Protein AF-A0A834UHL3-F1 (afdb_monomer_lite)

Foldseek 3Di:
DDDFQDKWKKKWFWADQAALVVCCVVVVVLVVVCVVVVWDWDKDRDDGGMIMIIGRTCVCVVVSLVVQLADLGTQWMATPNDIGGHNVVDDPDDDDDDDDDDDDDDDDDDDDDDDDDDDDDDDDDDDD

pLDDT: mean 73.89, std 22.66, range [31.98, 94.38]

Structure (mmCIF, N/CA/C/O backbone):
data_AF-A0A834UHL3-F1
#
_entry.id   AF-A0A834UHL3-F1
#
loop_
_atom_site.group_PDB
_atom_site.id
_atom_site.type_symbol
_atom_site.label_atom_id
_atom_site.label_alt_id
_atom_site.label_comp_id
_atom_site.label_asym_id
_atom_site.label_entity_id
_atom_site.label_seq_id
_atom_site.pdbx_PDB_ins_code
_atom_site.Cartn_x
_atom_site.Cartn_y
_atom_site.Cartn_z
_atom_site.occupancy
_atom_site.B_iso_or_equiv
_atom_site.auth_seq_id
_atom_site.auth_comp_id
_atom_site.auth_asym_id
_atom_site.auth_atom_id
_atom_site.pdbx_PDB_model_num
ATOM 1 N N . MET A 1 1 ? 0.007 -8.763 -15.999 1.00 50.47 1 MET A N 1
ATOM 2 C CA . MET A 1 1 ? 1.460 -8.637 -16.251 1.00 50.47 1 MET A CA 1
ATOM 3 C C . MET A 1 1 ? 1.698 -7.179 -16.603 1.00 50.47 1 MET A C 1
ATOM 5 O O . MET A 1 1 ? 1.318 -6.754 -17.690 1.00 50.47 1 MET A O 1
ATOM 9 N N . THR A 1 2 ? 2.172 -6.386 -15.646 1.00 56.31 2 THR A N 1
ATOM 10 C CA . THR A 1 2 ? 2.300 -4.931 -15.806 1.00 56.31 2 THR A CA 1
ATOM 11 C C . THR A 1 2 ? 3.573 -4.611 -16.583 1.00 56.31 2 THR A C 1
ATOM 13 O O . THR A 1 2 ? 4.588 -5.292 -16.441 1.00 56.31 2 THR A O 1
ATOM 16 N N . LYS A 1 3 ? 3.518 -3.613 -17.470 1.00 59.22 3 LYS A N 1
ATOM 17 C CA . LYS A 1 3 ? 4.676 -3.223 -18.288 1.00 59.22 3 LYS A CA 1
ATOM 18 C C . LYS A 1 3 ? 5.711 -2.524 -17.398 1.00 59.22 3 LYS A C 1
ATOM 20 O O . LYS A 1 3 ? 5.356 -1.591 -16.684 1.00 59.22 3 LYS A O 1
ATOM 25 N N . LYS A 1 4 ? 6.970 -2.964 -17.478 1.00 64.94 4 LYS A N 1
ATOM 26 C CA . LYS A 1 4 ? 8.115 -2.384 -16.759 1.00 64.94 4 LYS A CA 1
ATOM 27 C C . LYS A 1 4 ? 8.183 -0.867 -16.978 1.00 64.94 4 LYS A C 1
ATOM 29 O O . LYS A 1 4 ? 8.067 -0.412 -18.116 1.00 64.94 4 LYS A O 1
ATOM 34 N N . GLY A 1 5 ? 8.338 -0.103 -15.899 1.00 68.06 5 GLY A N 1
ATOM 35 C CA . GLY A 1 5 ? 8.435 1.363 -15.924 1.00 68.06 5 GLY A CA 1
ATOM 36 C C . GLY A 1 5 ? 7.102 2.109 -16.047 1.00 68.06 5 GLY A C 1
ATOM 37 O O . GLY A 1 5 ? 7.104 3.331 -16.185 1.00 68.06 5 GLY A O 1
ATOM 38 N N . LYS A 1 6 ? 5.963 1.406 -16.006 1.00 80.88 6 LYS A N 1
ATOM 39 C CA . LYS A 1 6 ? 4.666 2.056 -15.810 1.00 80.88 6 LYS A CA 1
ATOM 40 C C . LYS A 1 6 ? 4.382 2.198 -14.328 1.00 80.88 6 LYS A C 1
ATOM 42 O O . LYS A 1 6 ? 4.474 1.218 -13.587 1.00 80.88 6 LYS A O 1
ATOM 47 N N . THR A 1 7 ? 3.967 3.398 -13.944 1.00 85.88 7 THR A N 1
ATOM 48 C CA . THR A 1 7 ? 3.421 3.636 -12.619 1.00 85.88 7 THR A CA 1
ATOM 49 C C . THR A 1 7 ? 2.160 2.805 -12.426 1.00 85.88 7 THR A C 1
ATOM 51 O O . THR A 1 7 ? 1.319 2.708 -13.323 1.00 85.88 7 THR A O 1
ATOM 54 N N . LEU A 1 8 ? 2.043 2.180 -11.260 1.00 89.75 8 LEU A N 1
ATOM 55 C CA . LEU A 1 8 ? 0.879 1.388 -10.893 1.00 89.75 8 LEU A CA 1
ATOM 56 C C . LEU A 1 8 ? 0.357 1.865 -9.541 1.00 89.75 8 LEU A C 1
ATOM 58 O O . LEU A 1 8 ? 1.121 2.051 -8.597 1.00 89.75 8 LEU A O 1
ATOM 62 N N . ILE A 1 9 ? -0.951 2.092 -9.478 1.00 92.00 9 ILE A N 1
ATOM 63 C CA . ILE A 1 9 ? -1.632 2.591 -8.286 1.00 92.00 9 ILE A CA 1
ATOM 64 C C . ILE A 1 9 ? -2.285 1.409 -7.576 1.00 92.00 9 ILE A C 1
ATOM 66 O O . ILE A 1 9 ? -3.049 0.655 -8.184 1.00 92.00 9 ILE A O 1
ATOM 70 N N . MET A 1 10 ? -1.988 1.267 -6.289 1.00 92.44 10 MET A N 1
ATOM 71 C CA . MET A 1 10 ? -2.568 0.267 -5.404 1.00 92.44 10 MET A CA 1
ATOM 72 C C . MET A 1 10 ? -3.325 0.955 -4.279 1.00 92.44 10 MET A C 1
ATOM 74 O O . MET A 1 10 ? -2.787 1.842 -3.620 1.00 92.44 10 MET A O 1
ATOM 78 N N . PHE A 1 11 ? -4.554 0.522 -4.034 1.00 93.81 11 PHE A N 1
ATOM 79 C CA . PHE A 1 11 ? -5.337 0.963 -2.885 1.00 93.81 11 PHE A CA 1
ATOM 80 C C . PHE A 1 11 ? -5.208 -0.084 -1.790 1.00 93.81 11 PHE A C 1
ATOM 82 O O . PHE A 1 11 ? -5.334 -1.274 -2.063 1.00 93.81 11 PHE A O 1
ATOM 89 N N . VAL A 1 12 ? -4.937 0.343 -0.567 1.00 93.31 12 VAL A N 1
ATOM 90 C CA . VAL A 1 12 ? -4.724 -0.536 0.578 1.00 93.31 12 VAL A CA 1
ATOM 91 C C . VAL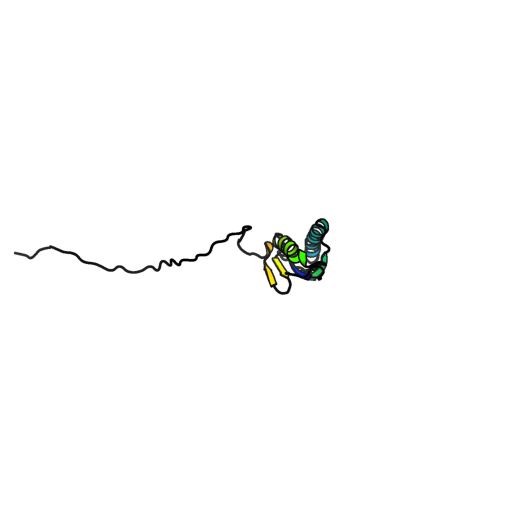 A 1 12 ? -5.650 -0.104 1.698 1.00 93.31 12 VAL A C 1
ATOM 93 O O . VAL A 1 12 ? -5.685 1.073 2.065 1.00 93.31 12 VAL A O 1
ATOM 96 N N . THR A 1 13 ? -6.364 -1.075 2.247 1.00 93.12 13 THR A N 1
ATOM 97 C CA . THR A 1 13 ? -7.247 -0.895 3.394 1.00 93.12 13 THR A CA 1
ATOM 98 C C . THR A 1 13 ? -6.587 -1.524 4.620 1.00 93.12 13 THR A C 1
ATOM 100 O O . THR A 1 13 ? -6.126 -2.670 4.577 1.00 93.12 13 THR A O 1
ATOM 103 N N . VAL A 1 14 ? -6.508 -0.777 5.719 1.00 92.44 14 VAL A N 1
ATOM 104 C CA . VAL A 1 14 ? -5.930 -1.223 6.991 1.00 92.44 14 VAL A CA 1
ATOM 105 C C . VAL A 1 14 ? -7.045 -1.760 7.886 1.00 92.44 14 VAL A C 1
ATOM 107 O O . VAL A 1 14 ? -8.068 -1.118 8.097 1.00 92.44 14 VAL A O 1
ATOM 110 N N . SER A 1 15 ? -6.859 -2.960 8.426 1.00 89.81 15 SER A N 1
ATOM 111 C CA . SER A 1 15 ? -7.833 -3.609 9.303 1.00 89.81 15 SER A CA 1
ATOM 112 C C . SER A 1 15 ? -7.751 -3.098 10.743 1.00 89.81 15 SER A C 1
ATOM 114 O O . SER A 1 15 ? -6.688 -2.685 11.218 1.00 89.81 15 SER A O 1
ATOM 116 N N . GLY A 1 16 ? -8.849 -3.264 11.485 1.00 83.06 16 GLY A N 1
ATOM 117 C CA . GLY A 1 16 ? -8.909 -2.977 12.922 1.00 83.06 16 GLY A CA 1
ATOM 118 C C . GLY A 1 16 ? -9.386 -1.569 13.266 1.00 83.06 16 GLY A C 1
ATOM 119 O O . GLY A 1 16 ? -9.093 -1.104 14.361 1.00 83.06 16 GLY A O 1
ATOM 120 N N . SER A 1 17 ? -10.093 -0.908 12.344 1.00 83.06 17 SER A N 1
ATOM 121 C CA . SER A 1 17 ? -10.647 0.443 12.521 1.00 83.06 17 SER A CA 1
ATOM 122 C C . SER A 1 17 ? -9.637 1.449 13.103 1.00 83.06 17 SER A C 1
ATOM 124 O O . SER A 1 17 ? -9.935 2.081 14.118 1.00 83.06 17 SER A O 1
ATOM 126 N N . PRO A 1 18 ? -8.429 1.564 12.516 1.00 86.38 18 PRO A N 1
ATOM 127 C CA . PRO A 1 18 ? -7.415 2.496 12.995 1.00 86.38 18 PRO A CA 1
ATOM 128 C C . PRO A 1 18 ? -7.860 3.952 12.821 1.00 86.38 18 PRO A C 1
ATOM 130 O O . PRO A 1 18 ? -8.679 4.290 11.963 1.00 86.38 18 PRO A O 1
ATOM 133 N N . THR A 1 19 ? -7.268 4.833 13.619 1.00 91.19 19 THR A N 1
ATOM 134 C CA . THR A 1 19 ? -7.316 6.277 13.370 1.00 91.19 19 THR A CA 1
ATOM 135 C C . THR A 1 19 ? -6.416 6.665 12.192 1.00 91.19 19 THR A C 1
ATOM 137 O O . THR A 1 19 ? -5.502 5.928 11.825 1.00 91.19 19 THR A O 1
ATOM 140 N N . GLU A 1 20 ? -6.623 7.856 11.618 1.00 89.31 20 GLU A N 1
ATOM 141 C CA . GLU A 1 20 ? -5.789 8.375 10.518 1.00 89.31 20 GLU A CA 1
ATOM 142 C C . GLU A 1 20 ? -4.292 8.351 10.863 1.00 89.31 20 GLU A C 1
ATOM 144 O O . GLU A 1 20 ? -3.468 7.931 10.051 1.00 89.31 20 GLU A O 1
ATOM 149 N N . LYS A 1 21 ? -3.959 8.704 12.109 1.00 90.12 21 LYS A N 1
ATOM 150 C CA . LYS A 1 21 ? -2.590 8.685 12.622 1.00 90.12 21 LYS A CA 1
ATOM 151 C C . LYS A 1 21 ? -2.013 7.269 12.685 1.00 90.12 21 LYS A C 1
ATOM 153 O O . LYS A 1 21 ? -0.896 7.046 12.235 1.00 90.12 21 LYS A O 1
ATOM 158 N N . GLU A 1 22 ? -2.774 6.299 13.187 1.00 90.12 22 GLU A N 1
ATOM 159 C CA . GLU A 1 22 ? -2.325 4.902 13.224 1.00 90.12 22 GLU A CA 1
ATOM 160 C C . GLU A 1 22 ? -2.148 4.327 11.818 1.00 90.12 22 GLU A C 1
ATOM 162 O O . GLU A 1 22 ? -1.178 3.618 11.555 1.00 90.12 22 GLU A O 1
ATOM 167 N N . THR A 1 23 ? -3.056 4.646 10.894 1.00 91.31 23 THR A N 1
ATOM 168 C CA . THR A 1 23 ? -2.914 4.263 9.486 1.00 91.31 23 THR A CA 1
ATOM 169 C C . THR A 1 23 ? -1.666 4.880 8.883 1.00 91.31 23 THR A C 1
ATOM 171 O O . THR A 1 23 ? -0.939 4.191 8.167 1.00 91.31 23 THR A O 1
ATOM 174 N N . GLU A 1 24 ? -1.366 6.143 9.184 1.00 91.38 24 GLU A N 1
ATOM 175 C CA . GLU A 1 24 ? -0.132 6.785 8.750 1.00 91.38 24 GLU A CA 1
ATOM 176 C C . GLU A 1 24 ? 1.103 6.050 9.275 1.00 91.38 24 GLU A C 1
ATOM 178 O O . GLU A 1 24 ? 1.981 5.718 8.482 1.00 91.38 24 GLU A O 1
ATOM 183 N N . GLU A 1 25 ? 1.146 5.723 10.567 1.00 92.19 25 GLU A N 1
ATOM 184 C CA . GLU A 1 25 ? 2.262 4.999 11.182 1.00 92.19 25 GLU A CA 1
ATOM 185 C C . GLU A 1 25 ? 2.432 3.596 10.578 1.00 92.19 25 GLU A C 1
ATOM 187 O O . GLU A 1 25 ? 3.526 3.237 10.138 1.00 92.19 25 GLU A O 1
ATOM 192 N N . ILE A 1 26 ? 1.349 2.821 10.460 1.00 92.06 26 ILE A N 1
ATOM 193 C CA . ILE A 1 26 ? 1.369 1.467 9.882 1.00 92.06 26 ILE A CA 1
ATOM 194 C C . ILE A 1 26 ? 1.844 1.507 8.426 1.00 92.06 26 ILE A C 1
ATOM 196 O O . ILE A 1 26 ? 2.733 0.756 8.020 1.00 92.06 26 ILE A O 1
ATOM 200 N N . THR A 1 27 ? 1.265 2.396 7.623 1.00 92.56 27 THR A N 1
ATOM 201 C CA . THR A 1 27 ? 1.587 2.482 6.194 1.00 92.56 27 THR A CA 1
ATOM 202 C C . THR A 1 27 ? 2.966 3.100 5.951 1.00 92.56 27 THR A C 1
ATOM 204 O O . THR A 1 27 ? 3.613 2.755 4.962 1.00 92.56 27 THR A O 1
ATOM 207 N N . SER A 1 28 ? 3.456 3.945 6.863 1.00 93.69 28 SER A N 1
ATOM 208 C CA . SER A 1 28 ? 4.834 4.449 6.881 1.00 93.69 28 SER A CA 1
ATOM 209 C C . SER A 1 28 ? 5.841 3.329 7.153 1.00 93.69 28 SER A C 1
ATOM 211 O O . SER A 1 28 ? 6.844 3.218 6.447 1.00 93.69 28 SER A O 1
ATOM 213 N N . LEU A 1 29 ? 5.548 2.417 8.088 1.00 92.69 29 LEU A N 1
ATOM 214 C CA . LEU A 1 29 ? 6.388 1.236 8.331 1.00 92.69 29 LEU A CA 1
ATOM 215 C C . LEU A 1 29 ? 6.478 0.335 7.092 1.00 92.69 29 LEU A C 1
ATOM 217 O O . LEU A 1 29 ? 7.563 -0.133 6.731 1.00 92.69 29 LEU A O 1
ATOM 221 N N . TRP A 1 30 ? 5.358 0.121 6.399 1.00 93.31 30 TRP A N 1
ATOM 222 C CA . TRP A 1 30 ? 5.349 -0.636 5.144 1.00 93.31 30 TRP A CA 1
ATOM 223 C C . TRP A 1 30 ? 6.146 0.072 4.053 1.00 93.31 30 TRP A C 1
ATOM 225 O O . TRP A 1 30 ? 6.961 -0.565 3.393 1.00 93.31 30 TRP A O 1
ATOM 235 N N . GLN A 1 31 ? 5.980 1.388 3.905 1.00 91.56 31 GLN A N 1
ATOM 236 C CA . GLN A 1 31 ? 6.776 2.191 2.980 1.00 91.56 31 GLN A CA 1
ATOM 237 C C . GLN A 1 31 ? 8.277 2.066 3.280 1.00 91.56 31 GLN A C 1
ATOM 239 O O . GLN A 1 31 ? 9.054 1.820 2.364 1.00 91.56 31 GLN A O 1
ATOM 244 N N . GLY A 1 32 ? 8.692 2.186 4.544 1.00 92.81 32 GLY A N 1
ATOM 245 C CA . GLY A 1 32 ? 10.093 2.037 4.948 1.00 92.81 32 GLY A CA 1
ATOM 246 C C . GLY A 1 32 ? 10.653 0.638 4.675 1.00 92.81 32 GLY A C 1
ATOM 247 O O . GLY A 1 32 ? 11.806 0.506 4.261 1.00 92.81 32 GLY A O 1
ATOM 248 N N . SER A 1 33 ? 9.825 -0.399 4.833 1.00 91.50 33 SER A N 1
ATOM 249 C CA . SER A 1 33 ? 10.180 -1.784 4.488 1.00 91.50 33 SER A CA 1
ATOM 250 C C . SER A 1 33 ? 10.369 -1.955 2.978 1.00 91.50 33 SER A C 1
ATOM 252 O O . SER A 1 33 ? 11.349 -2.551 2.535 1.00 91.50 33 SER A O 1
ATOM 254 N N . LEU A 1 34 ? 9.464 -1.380 2.182 1.00 91.44 34 LEU A N 1
ATOM 255 C CA . LEU A 1 34 ? 9.542 -1.390 0.721 1.00 91.44 34 LEU A CA 1
ATOM 256 C C . LEU A 1 34 ? 10.759 -0.602 0.219 1.00 91.44 34 LEU A C 1
ATOM 258 O O . LEU A 1 34 ? 11.478 -1.075 -0.659 1.00 91.44 34 LEU A O 1
ATOM 262 N N . PHE A 1 35 ? 11.051 0.541 0.836 1.00 89.81 35 PHE A N 1
ATOM 263 C CA . PHE A 1 35 ? 12.221 1.352 0.516 1.00 89.81 35 PHE A CA 1
ATOM 264 C C . PHE A 1 35 ? 13.533 0.629 0.851 1.00 89.81 35 PHE A C 1
ATOM 266 O O . PHE A 1 35 ? 14.470 0.660 0.057 1.00 89.81 35 PHE A O 1
ATOM 273 N N . ASN A 1 36 ? 13.585 -0.101 1.973 1.00 91.00 36 ASN A N 1
ATOM 274 C CA . ASN A 1 36 ? 14.728 -0.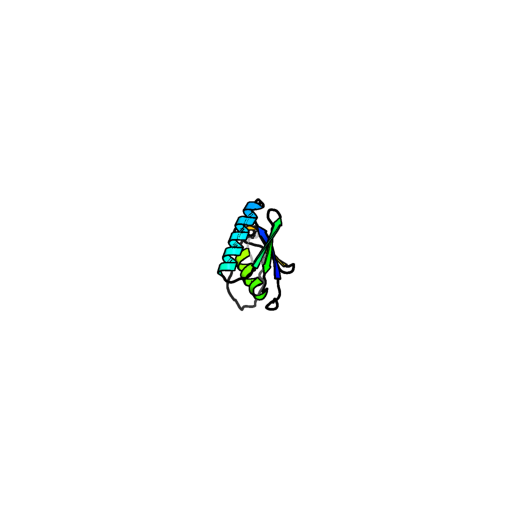959 2.318 1.00 91.00 36 ASN A CA 1
ATOM 275 C C . ASN A 1 36 ? 14.995 -2.041 1.263 1.00 91.00 36 ASN A C 1
ATOM 277 O O . ASN A 1 36 ? 16.144 -2.389 1.003 1.00 91.00 36 ASN A O 1
ATOM 281 N N . ALA A 1 37 ? 13.941 -2.550 0.628 1.00 89.62 37 ALA A N 1
ATOM 282 C CA . ALA A 1 37 ? 14.042 -3.508 -0.466 1.00 89.62 37 ALA A CA 1
ATOM 283 C C . ALA A 1 37 ? 14.366 -2.858 -1.831 1.00 89.62 37 ALA A C 1
ATOM 285 O O . ALA A 1 37 ? 14.341 -3.542 -2.851 1.00 89.62 37 ALA A O 1
ATOM 286 N N . ASN A 1 38 ? 14.716 -1.564 -1.861 1.00 88.31 38 ASN A N 1
ATOM 287 C CA . ASN A 1 38 ? 14.949 -0.752 -3.062 1.00 88.31 38 ASN A CA 1
ATOM 288 C C . ASN A 1 38 ? 13.708 -0.569 -3.955 1.00 88.31 38 ASN A C 1
ATOM 290 O O . ASN A 1 38 ? 13.837 -0.333 -5.159 1.00 88.31 38 ASN A O 1
ATOM 294 N N . TYR A 1 39 ? 12.503 -0.643 -3.383 1.00 89.56 39 TYR A N 1
ATOM 295 C CA . TYR A 1 39 ? 11.280 -0.291 -4.097 1.00 89.56 39 TYR A CA 1
ATOM 296 C C . TYR A 1 39 ? 10.954 1.193 -3.927 1.00 89.56 39 TYR A C 1
ATOM 298 O O . TYR A 1 39 ? 10.722 1.679 -2.819 1.00 89.56 39 TYR A O 1
ATOM 306 N N . ASP A 1 40 ? 10.888 1.903 -5.053 1.00 87.81 40 ASP A N 1
ATOM 307 C CA . ASP A 1 40 ? 10.461 3.302 -5.106 1.00 87.81 40 ASP A CA 1
ATOM 308 C C . ASP A 1 40 ? 8.926 3.372 -5.116 1.00 87.81 40 ASP A C 1
ATOM 310 O O . ASP A 1 40 ? 8.269 3.153 -6.145 1.00 87.81 40 ASP A O 1
ATOM 314 N N . VAL A 1 41 ? 8.354 3.622 -3.937 1.00 90.56 41 VAL A N 1
ATOM 315 C CA . VAL A 1 41 ? 6.909 3.731 -3.717 1.00 90.56 41 VAL A CA 1
ATOM 316 C C . VAL A 1 41 ? 6.563 5.073 -3.082 1.00 90.56 41 VAL A C 1
ATOM 318 O O . VAL A 1 41 ? 7.200 5.517 -2.128 1.00 90.56 41 VAL A O 1
ATOM 321 N N . GLN A 1 42 ? 5.520 5.715 -3.595 1.00 91.56 42 GLN A N 1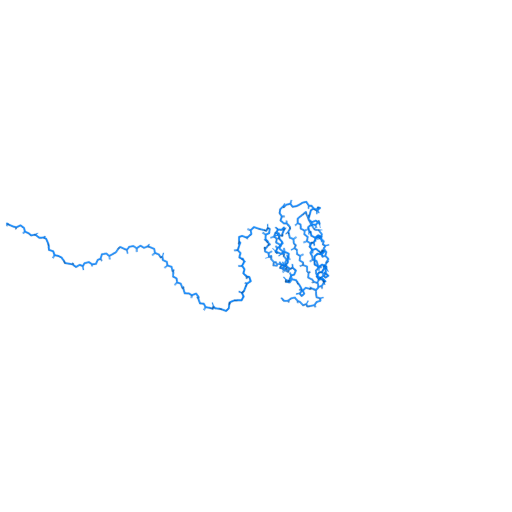
ATOM 322 C CA . GLN A 1 42 ? 4.934 6.918 -3.014 1.00 91.56 42 GLN A CA 1
ATOM 323 C C . GLN A 1 42 ? 3.639 6.556 -2.296 1.00 91.56 42 GLN A C 1
ATOM 325 O O . GLN A 1 42 ? 2.828 5.794 -2.815 1.00 91.56 42 GLN A O 1
ATOM 330 N N . ARG A 1 43 ? 3.439 7.102 -1.101 1.00 92.88 43 ARG A N 1
ATOM 331 C CA . ARG A 1 43 ? 2.298 6.802 -0.237 1.00 92.88 43 ARG A CA 1
ATOM 332 C C . ARG A 1 43 ? 1.422 8.040 -0.079 1.00 92.88 43 ARG A C 1
ATOM 334 O O . ARG A 1 43 ? 1.941 9.121 0.177 1.00 92.88 43 ARG A O 1
ATOM 341 N N . PHE A 1 44 ? 0.107 7.862 -0.160 1.00 93.81 44 PHE A N 1
ATOM 342 C CA . PHE A 1 44 ? -0.888 8.908 0.078 1.00 93.81 44 PHE A CA 1
ATOM 343 C C . PHE A 1 44 ? -1.989 8.378 0.993 1.00 93.81 44 PHE A C 1
ATOM 345 O O . PHE A 1 44 ? -2.584 7.344 0.704 1.00 93.81 44 PHE A O 1
ATOM 352 N N . ILE A 1 45 ? -2.280 9.074 2.087 1.00 92.19 45 ILE A N 1
ATOM 353 C CA . ILE A 1 45 ? -3.433 8.754 2.935 1.00 92.19 45 ILE A CA 1
ATOM 354 C C . ILE A 1 45 ? -4.676 9.395 2.318 1.00 92.19 45 ILE A C 1
ATOM 356 O O . ILE A 1 45 ? -4.653 10.571 1.967 1.00 92.19 45 ILE A O 1
ATOM 360 N N . VAL A 1 46 ? -5.741 8.611 2.142 1.00 91.50 46 VAL A N 1
ATOM 361 C CA . VAL A 1 46 ? -7.003 9.070 1.524 1.00 91.50 46 VAL A CA 1
ATOM 362 C C . VAL A 1 46 ? -8.223 8.874 2.422 1.00 91.50 46 VAL A C 1
ATOM 364 O O . VAL A 1 46 ? -9.332 9.242 2.045 1.00 91.50 46 VAL A O 1
ATOM 367 N N . GLY A 1 47 ? -8.033 8.295 3.605 1.00 89.94 47 GLY A N 1
ATOM 368 C CA . GLY A 1 47 ? -9.057 8.133 4.629 1.00 89.94 47 GLY A CA 1
ATOM 369 C C . GLY A 1 47 ? -8.458 7.573 5.914 1.00 89.94 47 GLY A C 1
ATOM 370 O O . GLY A 1 47 ? -7.275 7.238 5.957 1.00 89.94 47 GLY A O 1
ATOM 371 N N . SER A 1 48 ? -9.282 7.435 6.952 1.00 90.56 48 SER A N 1
ATOM 372 C CA . SER A 1 48 ? -8.827 6.995 8.277 1.00 90.56 48 SER A CA 1
ATOM 373 C C . SER A 1 48 ? -8.207 5.597 8.274 1.00 90.56 48 SER A C 1
ATOM 375 O O . SER A 1 48 ? -7.274 5.355 9.025 1.00 90.56 48 SER A O 1
ATOM 377 N N . ASP A 1 49 ? -8.676 4.705 7.404 1.00 93.06 49 ASP A N 1
ATOM 378 C CA . ASP A 1 49 ? -8.243 3.312 7.247 1.00 93.06 49 ASP A CA 1
ATOM 379 C C . ASP A 1 49 ? -7.728 3.004 5.828 1.00 93.06 49 ASP A C 1
ATOM 381 O O . ASP A 1 49 ? -7.477 1.846 5.492 1.00 93.06 49 ASP A O 1
ATOM 385 N N . ARG A 1 50 ? -7.578 4.022 4.969 1.00 92.00 50 ARG A N 1
ATOM 386 C CA . ARG A 1 50 ? -7.271 3.848 3.541 1.00 92.00 50 ARG A CA 1
ATOM 387 C C . ARG A 1 50 ? -6.032 4.617 3.118 1.00 92.00 50 ARG A C 1
ATOM 389 O O . ARG A 1 50 ? -5.920 5.826 3.324 1.00 92.00 50 ARG A O 1
ATOM 396 N N . ALA A 1 51 ? -5.153 3.919 2.411 1.00 94.06 51 ALA A N 1
ATOM 397 C CA . ALA A 1 51 ? -3.950 4.481 1.824 1.00 94.06 51 ALA A CA 1
ATOM 398 C C . ALA A 1 51 ? -3.787 4.052 0.365 1.00 94.06 51 ALA A C 1
ATOM 400 O O . ALA A 1 51 ? -4.217 2.980 -0.052 1.00 94.06 51 ALA A O 1
ATOM 401 N N . ILE A 1 52 ? -3.131 4.897 -0.416 1.00 94.38 52 ILE A N 1
ATOM 402 C CA . ILE A 1 52 ? -2.753 4.639 -1.797 1.00 94.38 52 ILE A CA 1
ATOM 403 C C . ILE A 1 52 ? -1.237 4.514 -1.860 1.00 94.38 52 ILE A C 1
ATOM 405 O O . ILE A 1 52 ? -0.517 5.402 -1.409 1.00 94.38 52 ILE A O 1
ATOM 409 N N . PHE A 1 53 ? -0.762 3.431 -2.464 1.00 93.62 53 PHE A N 1
ATOM 410 C CA . PHE A 1 53 ? 0.634 3.241 -2.829 1.00 93.62 53 PHE A CA 1
ATOM 411 C C . PHE A 1 53 ? 0.769 3.383 -4.342 1.00 93.62 53 PHE A C 1
ATOM 413 O O . PHE A 1 53 ? 0.209 2.606 -5.114 1.00 93.62 53 PHE A O 1
ATOM 420 N N . MET A 1 54 ? 1.512 4.391 -4.774 1.00 92.06 54 MET A N 1
ATOM 421 C CA . MET A 1 54 ? 1.895 4.595 -6.159 1.00 92.06 54 MET A CA 1
ATOM 422 C C . MET A 1 54 ? 3.296 4.028 -6.362 1.00 92.06 54 MET A C 1
ATOM 424 O O . MET A 1 54 ? 4.285 4.553 -5.859 1.00 92.06 54 MET A O 1
ATOM 428 N N . LEU A 1 55 ? 3.370 2.929 -7.097 1.00 90.50 55 LEU A N 1
ATOM 429 C CA . LEU A 1 55 ? 4.615 2.269 -7.449 1.00 90.50 55 LEU A CA 1
ATOM 430 C C . LEU A 1 55 ? 5.154 2.923 -8.714 1.00 90.50 55 LEU A C 1
ATOM 432 O O . LEU A 1 55 ? 4.397 3.100 -9.671 1.00 90.50 55 LEU A O 1
ATOM 436 N N . ARG A 1 56 ? 6.452 3.235 -8.758 1.00 87.44 56 ARG A N 1
ATOM 437 C CA . ARG A 1 56 ? 7.080 3.758 -9.981 1.00 87.44 56 ARG A CA 1
ATOM 438 C C . ARG A 1 56 ? 7.257 2.693 -11.059 1.00 87.44 56 ARG A C 1
ATOM 440 O O . ARG A 1 56 ? 7.128 2.988 -12.245 1.00 87.44 56 ARG A O 1
ATOM 447 N N . ASP A 1 57 ? 7.516 1.459 -10.637 1.00 87.50 57 ASP A N 1
ATOM 448 C CA . ASP A 1 57 ? 7.587 0.300 -11.515 1.00 87.50 57 ASP A CA 1
ATOM 449 C C . ASP A 1 57 ? 6.566 -0.759 -11.091 1.00 87.50 57 ASP A C 1
ATOM 451 O O . ASP A 1 57 ? 6.736 -1.469 -10.100 1.00 87.50 57 ASP A O 1
ATOM 455 N N . GLY A 1 58 ? 5.491 -0.881 -11.869 1.00 85.25 58 GLY A N 1
ATOM 456 C CA . GLY A 1 58 ? 4.456 -1.884 -11.651 1.00 85.25 58 GLY A CA 1
ATOM 457 C C . GLY A 1 58 ? 4.907 -3.328 -11.895 1.00 85.25 58 GLY A C 1
ATOM 458 O O . GLY A 1 58 ? 4.119 -4.240 -11.650 1.00 85.25 58 GLY A O 1
ATOM 459 N N . SER A 1 59 ? 6.142 -3.571 -12.354 1.00 87.00 59 SER A N 1
ATOM 460 C CA . SER A 1 59 ? 6.705 -4.926 -12.441 1.00 87.00 59 SER A CA 1
ATOM 461 C C . SER A 1 59 ? 6.721 -5.630 -11.073 1.00 87.00 59 SER A C 1
ATOM 463 O O . SER A 1 59 ? 6.374 -6.808 -10.989 1.00 87.00 59 SER A O 1
ATOM 465 N N . TYR A 1 60 ? 6.982 -4.868 -10.008 1.00 87.62 60 TYR A N 1
ATOM 466 C CA . TYR A 1 60 ? 7.023 -5.324 -8.616 1.00 87.62 60 TYR A CA 1
ATOM 467 C C . TYR A 1 60 ? 5.654 -5.323 -7.927 1.00 87.62 60 TYR A C 1
ATOM 469 O O . TYR A 1 60 ? 5.544 -5.687 -6.758 1.00 87.62 60 TYR A O 1
ATOM 477 N N . ALA A 1 61 ? 4.581 -4.935 -8.628 1.00 88.50 61 ALA A N 1
ATOM 478 C CA . ALA A 1 61 ? 3.246 -4.840 -8.036 1.00 88.50 61 ALA A CA 1
ATOM 479 C C . ALA A 1 61 ? 2.789 -6.160 -7.409 1.00 88.50 61 ALA A C 1
ATOM 481 O O . ALA A 1 61 ? 2.125 -6.155 -6.378 1.00 88.50 61 ALA A O 1
ATOM 482 N N . TRP A 1 62 ? 3.164 -7.295 -8.005 1.00 88.75 62 TRP A N 1
ATOM 483 C CA . TRP A 1 62 ? 2.807 -8.601 -7.462 1.00 88.75 62 TRP A CA 1
ATOM 484 C C . TRP A 1 62 ? 3.514 -8.902 -6.136 1.00 88.75 62 TRP A C 1
ATOM 486 O O . TRP A 1 62 ? 2.860 -9.364 -5.205 1.00 88.75 62 TRP A O 1
ATOM 496 N N . GLU A 1 63 ? 4.810 -8.603 -6.036 1.00 90.50 63 GLU A N 1
ATOM 497 C CA . GLU A 1 63 ? 5.612 -8.809 -4.822 1.00 90.50 63 GLU A CA 1
ATOM 498 C C . GLU A 1 63 ? 5.185 -7.859 -3.704 1.00 90.50 63 GLU A C 1
ATOM 500 O O . GLU A 1 63 ? 4.995 -8.282 -2.567 1.00 90.50 63 GLU A O 1
ATOM 505 N N . ILE A 1 64 ? 4.947 -6.589 -4.038 1.00 90.69 64 ILE A N 1
ATOM 506 C CA . ILE A 1 64 ? 4.484 -5.579 -3.082 1.00 90.69 64 ILE A CA 1
ATOM 507 C C . ILE A 1 64 ? 3.084 -5.927 -2.576 1.00 90.69 64 ILE A C 1
ATOM 509 O O . ILE A 1 64 ? 2.824 -5.861 -1.376 1.00 90.69 64 ILE A O 1
ATOM 513 N N . LYS A 1 65 ? 2.185 -6.353 -3.468 1.00 90.56 65 LYS A N 1
ATOM 514 C CA . LYS A 1 65 ? 0.863 -6.854 -3.0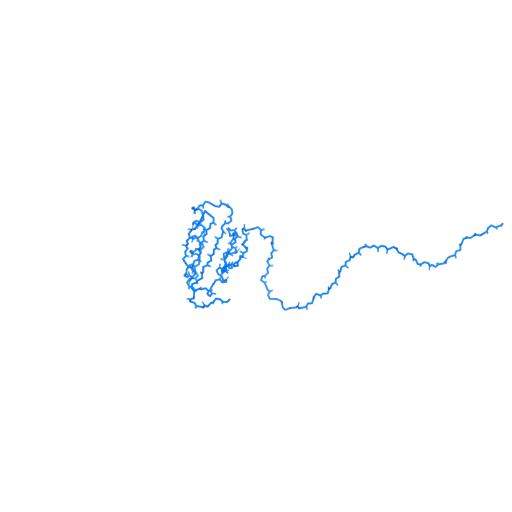86 1.00 90.56 65 LYS A CA 1
ATOM 515 C C . LYS A 1 65 ? 0.982 -8.044 -2.141 1.00 90.56 65 LYS A C 1
ATOM 517 O O . LYS A 1 65 ? 0.284 -8.052 -1.136 1.00 90.56 65 LYS A O 1
ATOM 522 N N . ASP A 1 66 ? 1.839 -9.021 -2.446 1.00 90.38 66 ASP A N 1
ATOM 523 C CA . ASP A 1 66 ? 2.051 -10.203 -1.600 1.00 90.38 66 ASP A CA 1
ATOM 524 C C . ASP A 1 66 ? 2.576 -9.819 -0.206 1.00 90.38 66 ASP A C 1
ATOM 526 O O . ASP A 1 66 ? 2.039 -10.256 0.813 1.00 90.38 66 ASP A O 1
ATOM 530 N N . PHE A 1 67 ? 3.539 -8.894 -0.154 1.00 91.62 67 PHE A N 1
ATOM 531 C CA . PHE A 1 67 ? 4.040 -8.327 1.094 1.00 91.62 67 PHE A CA 1
ATOM 532 C C . PHE A 1 67 ? 2.931 -7.648 1.904 1.00 91.62 67 PHE A C 1
ATOM 534 O O . PHE A 1 67 ? 2.814 -7.913 3.100 1.00 91.62 67 PHE A O 1
ATOM 541 N N . LEU A 1 68 ? 2.092 -6.823 1.274 1.00 91.50 68 LEU A N 1
A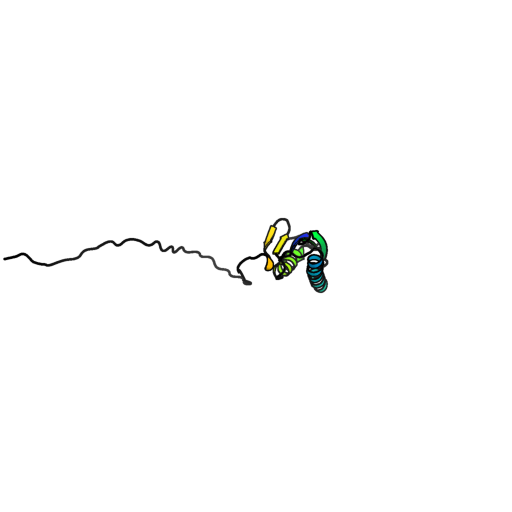TOM 542 C CA . LEU A 1 68 ? 1.008 -6.108 1.951 1.00 91.50 68 LEU A CA 1
ATOM 543 C C . LEU A 1 68 ? -0.073 -7.055 2.480 1.00 91.50 68 LEU A C 1
ATOM 545 O O . LEU A 1 68 ? -0.413 -6.976 3.656 1.00 91.50 68 LEU A O 1
ATOM 549 N N . VAL A 1 69 ? -0.570 -7.994 1.666 1.00 90.88 69 VAL A N 1
ATOM 550 C CA . VAL A 1 69 ? -1.609 -8.944 2.112 1.00 90.88 69 VAL A CA 1
ATOM 551 C C . VAL A 1 69 ? -1.104 -9.894 3.200 1.00 90.88 69 VAL A C 1
ATOM 553 O O . VAL A 1 69 ? -1.912 -10.414 3.970 1.00 90.88 69 VAL A O 1
ATOM 556 N N . SER A 1 70 ? 0.216 -10.106 3.288 1.00 90.00 70 SER A N 1
ATOM 557 C CA . SER A 1 70 ? 0.834 -10.910 4.348 1.00 90.00 70 SER A CA 1
ATOM 558 C C . SER A 1 70 ? 0.815 -10.229 5.725 1.00 90.00 70 SER A C 1
ATOM 560 O O . SER A 1 70 ? 0.910 -10.921 6.741 1.00 90.00 70 SER A O 1
ATOM 562 N N . GLN A 1 71 ? 0.641 -8.901 5.777 1.00 88.81 71 GLN A N 1
ATOM 563 C CA . GLN A 1 71 ? 0.590 -8.137 7.024 1.00 88.81 71 GLN A CA 1
ATOM 564 C C . GLN A 1 71 ? -0.710 -8.408 7.788 1.00 88.81 71 GLN A C 1
ATOM 566 O O . GLN A 1 71 ? -1.806 -8.308 7.236 1.00 88.81 71 GLN A O 1
ATOM 571 N N . ASP A 1 72 ? -0.605 -8.651 9.096 1.00 87.44 72 ASP A N 1
ATOM 572 C CA . ASP A 1 72 ? -1.768 -8.895 9.964 1.00 87.44 72 ASP A CA 1
ATOM 573 C C . ASP A 1 72 ? -2.729 -7.697 10.045 1.00 87.44 72 ASP A C 1
ATOM 575 O O . ASP A 1 72 ? -3.910 -7.870 10.329 1.00 87.44 72 ASP A O 1
ATOM 579 N N . ARG A 1 73 ? -2.238 -6.481 9.772 1.00 88.38 73 ARG A N 1
ATOM 580 C CA . ARG A 1 73 ? -3.038 -5.245 9.762 1.00 88.38 73 ARG A CA 1
ATOM 581 C C . ARG A 1 73 ? -3.580 -4.869 8.380 1.00 88.38 73 ARG A C 1
ATOM 583 O O . ARG A 1 73 ? -4.184 -3.811 8.249 1.00 88.38 73 ARG A O 1
ATOM 590 N N . CYS A 1 74 ? -3.370 -5.677 7.344 1.00 90.44 74 CYS A N 1
ATOM 591 C CA . CYS A 1 74 ? -3.909 -5.400 6.012 1.00 90.44 74 CYS A CA 1
ATOM 592 C C . CYS A 1 74 ? -5.266 -6.089 5.826 1.00 90.44 74 CYS A C 1
ATOM 594 O O . CYS A 1 74 ? -5.353 -7.316 5.894 1.00 90.44 74 CYS A O 1
ATOM 596 N N . ALA A 1 75 ? -6.320 -5.308 5.580 1.00 91.75 75 ALA A N 1
ATOM 597 C CA . ALA A 1 75 ? -7.657 -5.826 5.305 1.00 91.75 75 ALA A CA 1
ATOM 598 C C . ALA A 1 75 ? -7.765 -6.349 3.869 1.00 91.75 75 ALA A C 1
ATOM 600 O O . ALA A 1 75 ? -8.116 -7.506 3.643 1.00 91.75 75 ALA A O 1
ATOM 601 N N . ASP A 1 76 ? -7.413 -5.508 2.903 1.00 91.75 76 ASP A N 1
ATOM 602 C CA . ASP A 1 76 ? -7.452 -5.815 1.481 1.00 91.75 76 ASP A CA 1
ATOM 603 C C . ASP A 1 76 ? -6.557 -4.854 0.692 1.00 91.75 76 ASP A C 1
ATOM 605 O O . ASP A 1 76 ? -6.197 -3.765 1.146 1.00 91.75 76 ASP A O 1
ATOM 609 N N . VAL A 1 77 ? -6.170 -5.299 -0.499 1.00 92.50 77 VAL A N 1
ATOM 610 C CA . VAL A 1 77 ? -5.348 -4.557 -1.448 1.00 92.50 77 VAL A CA 1
ATOM 611 C C . VAL A 1 77 ? -6.026 -4.601 -2.809 1.00 92.50 77 VAL A C 1
ATOM 613 O O . VAL A 1 77 ? -6.240 -5.676 -3.360 1.00 92.50 77 VAL A O 1
ATOM 616 N N . THR A 1 78 ? -6.332 -3.450 -3.392 1.00 92.75 78 THR A N 1
ATOM 617 C CA . THR A 1 78 ? -6.914 -3.343 -4.731 1.00 92.75 78 THR A CA 1
ATOM 618 C C . THR A 1 78 ? -5.866 -2.889 -5.742 1.00 92.75 78 THR A C 1
ATOM 620 O O . THR A 1 78 ? -5.268 -1.824 -5.594 1.00 92.75 78 THR A O 1
ATOM 623 N N . VAL A 1 79 ? -5.669 -3.681 -6.797 1.00 90.38 79 VAL A N 1
ATOM 624 C CA . VAL A 1 79 ? -4.707 -3.427 -7.880 1.00 90.38 79 VAL A CA 1
ATOM 625 C C . VAL A 1 79 ? -5.445 -3.461 -9.214 1.00 90.38 79 VAL A C 1
ATOM 627 O O . VAL A 1 79 ? -6.060 -4.471 -9.542 1.00 90.38 79 VAL A O 1
ATOM 630 N N . GLU A 1 80 ? -5.417 -2.361 -9.974 1.00 86.38 80 GLU A N 1
ATOM 631 C CA . GLU A 1 80 ? -6.088 -2.249 -11.288 1.00 86.38 80 GLU A CA 1
ATOM 632 C C . GLU A 1 80 ? -7.581 -2.668 -11.268 1.00 86.38 80 GLU A C 1
ATOM 634 O O . GLU A 1 80 ? -8.098 -3.248 -12.220 1.00 86.38 80 GLU A O 1
ATOM 639 N N . GLY A 1 81 ? -8.285 -2.396 -10.161 1.00 85.50 81 GLY A N 1
ATOM 640 C CA . GLY A 1 81 ? -9.699 -2.756 -9.973 1.00 85.50 81 GLY A CA 1
ATOM 641 C C . GLY A 1 81 ? -9.948 -4.187 -9.477 1.00 85.50 81 GLY A C 1
ATOM 642 O O . GLY A 1 81 ? -11.097 -4.559 -9.252 1.00 85.50 81 GLY A O 1
ATOM 643 N N . GLN A 1 82 ? -8.900 -4.986 -9.265 1.00 87.75 82 GLN A N 1
ATOM 644 C CA . GLN A 1 82 ? -9.001 -6.306 -8.642 1.00 87.75 82 GLN A CA 1
ATOM 645 C C . GLN A 1 82 ? -8.696 -6.226 -7.148 1.00 87.75 82 GLN A C 1
ATOM 647 O O . GLN A 1 82 ? -7.622 -5.765 -6.769 1.00 87.75 82 GLN A O 1
ATOM 652 N N . VAL A 1 83 ? -9.617 -6.708 -6.313 1.00 91.44 83 VAL A N 1
ATOM 653 C CA . VAL A 1 83 ? -9.471 -6.737 -4.850 1.00 91.44 83 VAL A CA 1
ATOM 654 C C . VAL A 1 83 ? -8.815 -8.045 -4.411 1.00 91.44 83 VAL A C 1
ATOM 656 O O . VAL A 1 83 ? -9.262 -9.132 -4.780 1.00 91.44 83 VAL A O 1
ATOM 659 N N . TYR A 1 84 ? -7.776 -7.938 -3.592 1.00 90.31 84 TYR A N 1
ATOM 660 C CA . TYR A 1 84 ? -7.043 -9.046 -2.998 1.00 90.31 84 TYR A CA 1
ATOM 661 C C . TYR A 1 84 ? -7.192 -8.987 -1.473 1.00 90.31 84 TYR A C 1
ATOM 663 O O . TYR A 1 84 ? -6.694 -8.043 -0.863 1.00 90.31 84 TYR A O 1
ATOM 671 N N . PRO A 1 85 ? -7.865 -9.962 -0.842 1.00 89.81 85 PRO A N 1
ATOM 672 C CA . PRO A 1 85 ? -8.055 -9.958 0.604 1.00 89.81 85 PRO A CA 1
ATOM 673 C C . PRO A 1 85 ? -6.724 -10.185 1.331 1.00 89.81 85 PRO A C 1
ATOM 675 O O . PRO A 1 85 ? -5.945 -11.069 0.967 1.00 89.81 85 PRO A O 1
ATOM 678 N N . GLY A 1 86 ? -6.482 -9.376 2.358 1.00 87.06 86 GLY A N 1
ATOM 679 C CA . GLY A 1 86 ? -5.347 -9.472 3.265 1.00 87.06 86 GLY A CA 1
ATOM 680 C C . GLY A 1 86 ? -5.650 -10.311 4.503 1.00 87.06 86 GLY A C 1
ATOM 681 O O . GLY A 1 86 ? -6.792 -10.693 4.779 1.00 87.06 86 GLY A O 1
ATOM 682 N N . LYS A 1 87 ? -4.601 -10.605 5.273 1.00 83.19 87 LYS A N 1
ATOM 683 C CA . LYS A 1 87 ? -4.683 -11.431 6.484 1.00 83.19 87 LYS A CA 1
ATOM 684 C C . LYS A 1 87 ? -5.556 -10.801 7.580 1.00 83.19 87 LYS A C 1
ATOM 686 O O . LYS A 1 87 ? -6.264 -11.520 8.283 1.00 83.19 87 LYS A O 1
ATOM 691 N N . GLY A 1 88 ? -5.571 -9.473 7.672 1.00 76.94 88 GLY A N 1
ATOM 692 C CA . GLY A 1 88 ? -6.415 -8.701 8.586 1.00 76.94 88 GLY A CA 1
ATOM 693 C C . GLY A 1 88 ? -7.883 -8.572 8.155 1.00 76.94 88 GLY A C 1
ATOM 694 O O . GLY A 1 88 ? -8.714 -8.138 8.948 1.00 76.94 88 GLY A O 1
ATOM 695 N N . GLY A 1 89 ? -8.232 -8.969 6.924 1.00 67.00 89 GLY A N 1
ATOM 696 C CA . GLY A 1 89 ? -9.583 -8.852 6.352 1.00 67.00 89 GLY A CA 1
ATOM 697 C C . GLY A 1 89 ? -10.540 -10.000 6.687 1.00 67.00 89 GLY A C 1
ATOM 698 O O . GLY A 1 89 ? -11.660 -10.034 6.187 1.00 67.00 89 GLY A O 1
ATOM 699 N N . GLY A 1 90 ? -10.123 -10.966 7.513 1.00 59.84 90 GLY A N 1
ATOM 700 C CA . GLY A 1 90 ? -11.015 -12.022 8.003 1.00 59.84 90 GLY A CA 1
ATOM 701 C C . GLY A 1 90 ? -11.301 -13.159 7.015 1.00 59.84 90 GLY A C 1
ATOM 702 O O . GLY A 1 90 ? -12.392 -13.726 7.027 1.00 59.84 90 GLY A O 1
ATOM 703 N N . SER A 1 91 ? -10.331 -13.556 6.186 1.00 51.28 91 SER A N 1
ATOM 704 C CA . SER A 1 91 ? -10.452 -14.780 5.382 1.00 51.28 91 SER A CA 1
ATOM 705 C C . SER A 1 91 ? -9.799 -15.975 6.082 1.00 51.28 91 SER A C 1
ATOM 707 O O . SER A 1 91 ? -8.577 -16.063 6.183 1.00 51.28 91 SER A O 1
ATOM 709 N N . LYS A 1 92 ? -10.634 -16.923 6.534 1.00 48.34 92 LYS A N 1
ATOM 710 C CA . LYS A 1 92 ? -10.249 -18.314 6.826 1.00 48.34 92 LYS A CA 1
ATOM 711 C C . LYS A 1 92 ? -9.323 -18.837 5.721 1.00 48.34 92 LYS A C 1
ATOM 713 O O . LYS A 1 92 ? -9.747 -18.971 4.579 1.00 48.34 92 LYS A O 1
ATOM 718 N N . GLU A 1 93 ? -8.086 -19.132 6.103 1.00 49.97 93 GLU A N 1
ATOM 719 C CA . GLU A 1 93 ? -7.202 -20.162 5.556 1.00 49.97 93 GLU A CA 1
ATOM 720 C C . GLU A 1 93 ? -7.401 -20.557 4.081 1.00 49.97 93 GLU A C 1
ATOM 722 O O . GLU A 1 93 ? -8.255 -21.380 3.765 1.00 49.97 93 GLU A O 1
ATOM 727 N N . LYS A 1 94 ? -6.484 -20.109 3.213 1.00 40.97 94 LYS A N 1
ATOM 728 C CA . LYS A 1 94 ? -5.758 -21.018 2.306 1.00 40.97 94 LYS A CA 1
ATOM 729 C C . LYS A 1 94 ? -4.311 -20.562 2.141 1.00 40.97 94 LYS A C 1
ATOM 731 O O . LYS A 1 94 ? -3.945 -19.882 1.191 1.00 40.97 94 LYS A O 1
ATOM 736 N N . ASN A 1 95 ? -3.483 -21.015 3.074 1.00 47.34 95 ASN A N 1
ATOM 737 C CA . ASN A 1 95 ? -2.073 -21.275 2.821 1.00 47.34 95 ASN A CA 1
ATOM 738 C C . ASN A 1 95 ? -1.947 -22.201 1.590 1.00 47.34 95 ASN A C 1
ATOM 740 O O . ASN A 1 95 ? -2.652 -23.212 1.545 1.00 47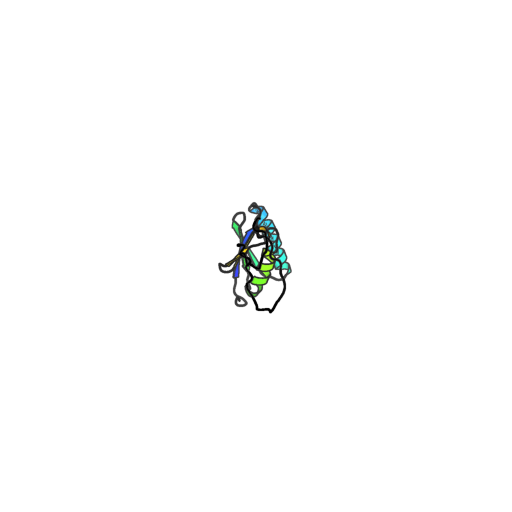.34 95 ASN A O 1
ATOM 744 N N . LYS A 1 96 ? -1.088 -21.862 0.615 1.00 40.91 96 LYS A N 1
ATOM 745 C CA . LYS A 1 96 ? -0.230 -22.812 -0.127 1.00 40.91 96 LYS A CA 1
ATOM 746 C C . LYS A 1 96 ? 0.620 -22.107 -1.190 1.00 40.91 96 LYS A C 1
ATOM 748 O O . LYS A 1 96 ? 0.244 -21.984 -2.354 1.00 40.91 96 LYS A O 1
ATOM 753 N N . THR A 1 97 ? 1.853 -21.805 -0.805 1.00 42.41 97 THR A N 1
ATOM 754 C CA . THR A 1 97 ? 3.010 -22.011 -1.681 1.00 42.41 97 THR A CA 1
ATOM 755 C C . THR A 1 97 ? 3.067 -23.495 -2.059 1.00 42.41 97 THR A C 1
ATOM 757 O O . THR A 1 97 ? 3.342 -24.319 -1.191 1.00 42.41 97 THR A O 1
ATOM 760 N N . LYS A 1 98 ? 2.773 -23.847 -3.319 1.00 40.94 98 LYS A N 1
ATOM 761 C CA . LYS A 1 98 ? 3.449 -24.889 -4.131 1.00 40.94 98 LYS A CA 1
ATOM 762 C C . LYS A 1 98 ? 2.625 -25.275 -5.364 1.00 40.94 98 LYS A C 1
ATOM 764 O O . LYS A 1 98 ? 1.508 -25.769 -5.277 1.00 40.94 98 LYS A O 1
ATOM 769 N N . GLN A 1 99 ? 3.266 -25.074 -6.509 1.00 48.66 99 GLN A N 1
ATOM 770 C CA . GLN A 1 99 ? 3.245 -25.899 -7.714 1.00 48.66 99 GLN A CA 1
ATOM 771 C C . GLN A 1 99 ? 2.678 -27.324 -7.507 1.00 48.66 99 GLN A C 1
ATOM 773 O O . GLN A 1 99 ? 3.330 -28.151 -6.881 1.00 48.66 99 GLN A O 1
ATOM 778 N N . GLU A 1 100 ? 1.528 -27.639 -8.112 1.00 35.88 100 GLU A N 1
ATOM 779 C CA . GLU A 1 100 ? 1.152 -29.016 -8.468 1.00 35.88 100 GLU A CA 1
ATOM 780 C C . GLU A 1 100 ? 0.447 -29.055 -9.834 1.00 35.88 100 GLU A C 1
ATOM 782 O O . GLU A 1 100 ? -0.665 -28.564 -10.032 1.00 35.88 100 GLU A O 1
ATOM 787 N N . LYS A 1 101 ? 1.140 -29.678 -10.794 1.00 43.50 101 LYS A N 1
ATOM 788 C CA . LYS A 1 101 ? 0.561 -30.394 -11.936 1.00 43.50 101 LYS A CA 1
ATOM 789 C C . LYS A 1 101 ? -0.362 -31.488 -11.387 1.00 43.50 101 LYS A C 1
ATOM 791 O O . LYS A 1 101 ? 0.103 -32.302 -10.602 1.00 43.50 101 LYS A O 1
ATOM 796 N N . GLY A 1 102 ? -1.593 -31.608 -11.889 1.00 33.47 102 GLY A N 1
ATOM 797 C CA . GLY A 1 102 ? -2.370 -32.835 -11.666 1.00 33.47 102 GLY A CA 1
ATOM 798 C C . GLY A 1 102 ? -3.877 -32.722 -11.861 1.00 33.47 102 GLY A C 1
ATOM 799 O O . GLY A 1 102 ? -4.636 -32.631 -10.905 1.00 33.47 102 GLY A O 1
ATOM 800 N N . LYS A 1 103 ? -4.333 -32.797 -13.114 1.00 41.38 103 LYS A N 1
ATOM 801 C CA . LYS A 1 103 ? -5.719 -33.147 -13.471 1.00 41.38 103 LYS A CA 1
ATOM 802 C C . LYS A 1 103 ? -6.111 -34.497 -12.844 1.00 41.38 103 LYS A C 1
ATOM 804 O O . LYS A 1 103 ? -5.482 -35.487 -13.198 1.00 41.38 103 LYS A O 1
ATOM 809 N N . LYS A 1 104 ? -7.214 -34.562 -12.084 1.00 34.19 104 LYS A N 1
ATOM 810 C CA . LYS A 1 104 ? -8.456 -35.316 -12.412 1.00 34.19 104 LYS A CA 1
ATOM 811 C C . LYS A 1 104 ? -9.432 -35.282 -11.225 1.00 34.19 104 LYS A C 1
ATOM 813 O O . LYS A 1 104 ? -9.197 -35.911 -10.203 1.00 34.19 104 LYS A O 1
ATOM 818 N N . LYS A 1 105 ? -10.564 -34.593 -11.400 1.00 35.34 105 LYS A N 1
ATOM 819 C CA . LYS A 1 105 ? -11.784 -34.837 -10.621 1.00 35.34 105 LYS A CA 1
ATOM 820 C C . LYS A 1 105 ? -12.407 -36.143 -11.127 1.00 35.34 105 LYS A C 1
ATOM 822 O O . LYS A 1 105 ? -12.606 -36.279 -12.334 1.00 35.34 105 LYS A O 1
ATOM 827 N N . LYS A 1 106 ? -12.722 -37.072 -10.228 1.00 32.81 106 LYS A N 1
ATOM 828 C CA . LYS A 1 106 ? -13.793 -38.055 -10.422 1.00 32.81 106 LYS A CA 1
ATOM 829 C C . LYS A 1 106 ? -14.727 -37.945 -9.221 1.00 32.81 106 LYS A C 1
ATOM 831 O O . LYS A 1 106 ? -14.269 -37.953 -8.083 1.00 32.81 106 LYS A O 1
ATOM 836 N N . GLU A 1 107 ? -15.994 -37.733 -9.546 1.00 35.47 107 GLU A N 1
ATOM 837 C CA . GLU A 1 107 ? -17.150 -37.614 -8.664 1.00 35.47 107 GLU A CA 1
ATOM 838 C C . GLU A 1 107 ? -17.335 -38.839 -7.762 1.00 35.47 107 GLU A C 1
ATOM 840 O O . GLU A 1 107 ? -16.977 -39.957 -8.131 1.00 35.47 107 GLU A O 1
ATOM 845 N N . GLY A 1 108 ? -17.941 -38.613 -6.598 1.00 31.98 108 GLY A N 1
ATOM 846 C CA . GLY A 1 108 ? -18.325 -39.652 -5.649 1.00 31.98 108 GLY A CA 1
ATOM 847 C C . GLY A 1 108 ? -19.215 -39.074 -4.553 1.00 31.98 108 GLY A C 1
ATOM 848 O O . GLY A 1 108 ? -18.775 -38.897 -3.424 1.00 31.98 108 GLY A O 1
ATOM 849 N N . ASP A 1 109 ? -20.441 -38.718 -4.929 1.00 43.25 109 ASP A N 1
ATOM 850 C CA . ASP A 1 109 ? -21.566 -38.401 -4.040 1.00 43.25 109 ASP A CA 1
ATOM 851 C C . ASP A 1 109 ? -22.020 -39.668 -3.282 1.00 43.25 109 ASP A C 1
ATOM 853 O O . ASP A 1 109 ? -22.164 -40.711 -3.926 1.00 43.25 109 ASP A O 1
ATOM 857 N N . PRO A 1 110 ? -22.294 -39.629 -1.962 1.00 42.31 110 PRO A N 1
ATOM 858 C CA . PRO A 1 110 ? -23.108 -40.652 -1.329 1.00 42.31 110 PRO A CA 1
ATOM 859 C C . PRO A 1 110 ? -24.464 -40.073 -0.905 1.00 42.31 110 PRO A C 1
ATOM 861 O O . PRO A 1 110 ? -24.632 -39.500 0.172 1.00 42.31 110 PRO A O 1
ATOM 864 N N . LYS A 1 111 ? -25.464 -40.295 -1.756 1.00 41.97 111 LYS A N 1
ATOM 865 C CA . LYS A 1 111 ? -26.894 -40.182 -1.448 1.00 41.97 111 LYS A CA 1
ATOM 866 C C . LYS A 1 111 ? -27.337 -41.370 -0.568 1.00 41.97 111 LYS A C 1
ATOM 868 O O . LYS A 1 111 ? -27.061 -42.511 -0.941 1.00 41.97 111 LYS A O 1
ATOM 873 N N . PRO A 1 112 ? -28.068 -41.175 0.547 1.00 46.53 112 PRO A N 1
ATOM 874 C CA . PRO A 1 112 ? -28.617 -42.277 1.335 1.00 46.53 112 PRO A CA 1
ATOM 875 C C . PRO A 1 112 ? -30.080 -42.552 0.945 1.00 46.53 112 PRO A C 1
ATOM 877 O O . PRO A 1 112 ? -30.883 -41.620 0.963 1.00 46.53 112 PRO A O 1
ATOM 880 N N . ARG A 1 113 ? -30.453 -43.808 0.630 1.00 34.59 113 ARG A N 1
ATOM 881 C CA . ARG A 1 113 ? -31.773 -44.417 0.956 1.00 34.59 113 ARG A CA 1
ATOM 882 C C . ARG A 1 113 ? -32.020 -45.796 0.324 1.00 34.59 113 ARG A C 1
ATOM 884 O O . ARG A 1 113 ? -31.687 -46.014 -0.833 1.00 34.59 113 ARG A O 1
ATOM 891 N N . ALA A 1 114 ? -32.787 -46.589 1.086 1.00 37.56 114 ALA A N 1
ATOM 892 C CA . ALA A 1 114 ? -33.622 -47.746 0.721 1.00 37.56 114 ALA A CA 1
ATOM 893 C C . ALA A 1 114 ? -32.856 -49.043 0.388 1.00 37.56 114 ALA A C 1
ATOM 895 O O . ALA A 1 114 ? -32.264 -49.174 -0.673 1.00 37.56 114 ALA A O 1
ATOM 896 N N . SER A 1 115 ? -32.752 -50.024 1.292 1.00 43.78 115 SER A N 1
ATOM 897 C CA . SER A 1 115 ? -33.829 -50.925 1.757 1.00 43.78 115 SER A CA 1
ATOM 898 C C . SER A 1 115 ? -34.647 -51.495 0.596 1.00 43.78 115 SER A C 1
ATOM 900 O O . SER A 1 115 ? -35.704 -50.966 0.259 1.00 43.78 115 SER A O 1
ATOM 902 N N . LYS A 1 116 ? -34.158 -52.586 -0.007 1.00 43.69 116 LYS A N 1
ATOM 903 C CA . LYS A 1 116 ? -34.973 -53.479 -0.836 1.00 43.69 116 LYS A CA 1
ATOM 904 C C . LYS A 1 116 ? -34.479 -54.926 -0.739 1.00 43.69 116 LYS A C 1
ATOM 906 O O . LYS A 1 116 ? -33.480 -55.312 -1.331 1.00 43.69 116 LYS A O 1
ATOM 911 N N . GLU A 1 117 ? -35.163 -55.641 0.144 1.00 35.97 117 GLU A N 1
ATOM 912 C CA . GLU A 1 117 ? -35.705 -56.998 0.023 1.00 35.97 117 GLU A CA 1
ATOM 913 C C . GLU A 1 117 ? -35.340 -57.821 -1.232 1.00 35.97 117 GLU A C 1
ATOM 915 O O . GLU A 1 117 ? -35.521 -57.374 -2.365 1.00 35.97 117 GLU A O 1
ATOM 920 N N . GLY A 1 118 ? -34.892 -59.064 -1.004 1.00 35.94 118 GLY A N 1
ATOM 921 C CA . GLY A 1 118 ? -34.508 -60.027 -2.041 1.00 35.94 118 GLY A CA 1
ATOM 922 C C . GLY A 1 118 ? -34.367 -61.468 -1.526 1.00 35.94 118 GLY A C 1
ATOM 923 O O . GLY A 1 118 ? -33.275 -62.014 -1.498 1.00 35.94 118 GLY A O 1
ATOM 924 N N . ASN A 1 119 ? -35.488 -62.033 -1.074 1.00 42.22 119 ASN A N 1
ATOM 925 C CA . ASN A 1 119 ? -35.972 -63.416 -1.238 1.00 42.22 119 ASN A CA 1
ATOM 926 C C . ASN A 1 119 ? -34.975 -64.597 -1.425 1.00 42.22 119 ASN A C 1
ATOM 928 O O . ASN A 1 119 ? -34.396 -64.745 -2.502 1.00 42.22 119 ASN A O 1
ATOM 932 N N . ARG A 1 120 ? -34.959 -65.564 -0.481 1.00 40.62 120 ARG A N 1
ATOM 933 C CA . ARG A 1 120 ? -34.972 -67.016 -0.801 1.00 40.62 120 ARG A CA 1
ATOM 934 C C . ARG A 1 120 ? -35.356 -67.909 0.400 1.00 40.62 120 ARG A C 1
ATOM 936 O O . ARG A 1 120 ? -34.632 -67.937 1.384 1.00 40.62 120 ARG A O 1
ATOM 943 N N . ALA A 1 121 ? -36.491 -68.610 0.237 1.00 40.91 121 ALA A N 1
ATOM 944 C CA . ALA A 1 121 ? -36.957 -69.912 0.771 1.00 40.91 121 ALA A CA 1
ATOM 945 C C . ALA A 1 121 ? -36.464 -70.375 2.165 1.00 40.91 121 ALA A C 1
ATOM 947 O O . ALA A 1 121 ? -35.272 -70.517 2.385 1.00 40.91 121 ALA A O 1
ATOM 948 N N . GLY A 1 122 ? -37.287 -70.741 3.149 1.00 38.59 122 GLY A N 1
ATOM 949 C CA . GLY A 1 122 ? -38.666 -71.231 3.151 1.00 38.59 122 GLY A CA 1
ATOM 950 C C . GLY A 1 122 ? -38.691 -72.519 3.982 1.00 38.59 122 GLY A C 1
ATOM 951 O O . GLY A 1 122 ? -38.009 -73.458 3.599 1.00 38.59 122 GLY A O 1
ATOM 952 N N . ASN A 1 123 ? -39.390 -72.533 5.126 1.00 43.94 123 ASN A N 1
ATOM 953 C CA . ASN A 1 123 ? -40.345 -73.578 5.534 1.00 43.94 123 ASN A CA 1
ATOM 954 C C . ASN A 1 123 ? -40.846 -73.311 6.971 1.00 43.94 123 ASN A C 1
ATOM 956 O O . ASN A 1 123 ? -40.083 -73.433 7.933 1.00 43.94 123 ASN A O 1
ATOM 960 N N . LYS A 1 124 ? -42.131 -72.979 7.139 1.00 43.44 124 LYS A N 1
ATOM 961 C CA . LYS A 1 124 ? -42.822 -73.141 8.423 1.00 43.44 124 LYS A CA 1
ATOM 962 C C . LYS A 1 124 ? -44.291 -73.511 8.197 1.00 43.44 124 LYS A C 1
ATOM 964 O O . LYS A 1 124 ? -45.087 -72.633 7.914 1.00 43.44 124 LYS A O 1
ATOM 969 N N . ARG A 1 125 ? -44.551 -74.803 8.440 1.00 45.94 125 ARG A N 1
ATOM 970 C CA . ARG A 1 125 ? -45.727 -75.440 9.068 1.00 45.94 125 ARG A CA 1
ATOM 971 C C . ARG A 1 125 ? -47.100 -75.275 8.413 1.00 45.94 125 ARG A C 1
ATOM 973 O O . ARG A 1 125 ? -47.601 -74.167 8.298 1.00 45.94 125 ARG A O 1
ATOM 980 N N . GLU A 1 126 ? -47.750 -76.420 8.221 1.00 43.62 126 GLU A N 1
ATOM 981 C CA . GLU A 1 126 ? -49.207 -76.567 8.232 1.00 43.62 126 GLU A CA 1
ATOM 982 C C . GLU A 1 126 ? -49.581 -77.715 9.192 1.00 43.62 126 GLU A C 1
ATOM 984 O O . GLU A 1 126 ? -48.853 -78.705 9.297 1.00 43.62 126 GLU A O 1
ATOM 989 N N . ASP A 1 127 ? -50.659 -77.488 9.944 1.00 39.78 127 ASP A N 1
ATOM 990 C CA . ASP A 1 127 ? -51.313 -78.333 10.952 1.00 39.78 127 ASP A CA 1
ATOM 991 C C . ASP A 1 127 ? -51.811 -79.689 10.408 1.00 39.78 127 ASP A C 1
ATOM 993 O O . ASP A 1 127 ? -52.424 -79.731 9.341 1.00 39.78 127 ASP A O 1
ATOM 997 N N . LEU A 1 128 ? -51.628 -80.760 11.198 1.00 40.25 128 LEU A N 1
ATOM 998 C CA . LEU A 1 128 ? -52.673 -81.694 11.665 1.00 40.25 128 LEU A CA 1
ATOM 999 C C . LEU A 1 128 ? -52.142 -82.557 12.824 1.00 40.25 128 LEU A C 1
ATOM 1001 O O . LEU A 1 128 ? -51.013 -83.086 12.693 1.00 40.25 128 LEU A O 1
#

InterPro domains:
  IPR019330 LRP chaperone MESD [PF10185] (1-98)
  IPR019330 LRP chaperone MESD [PTHR17600] (1-128)

Secondary structure (DSSP, 8-state):
-PPTT--EEEEEEESS---HHHHHHHHHHHHHHHHHTT--EEEEEEETTEEEEEES-GGGHHHHHHHHHHSTTEEEEEETTEEEE-GGGT--------------------------------------

Organism: Marmota monax (NCBI:txid9995)

Radius of gyration: 28.63 Å; chains: 1; bounding box: 68×91×32 Å

Sequence (128 aa):
MTKKGKTLIMFVTVSGSPTEKETEEITSLWQGSLFNANYDVQRFIVGSDRAIFMLRDGSYAWEIKDFLVSQDRCADVTVEGQVYPGKGGGSKEKNKTKQEKGKKKKEGDPKPRASKEGNRAGNKREDL